Protein AF-A0AAD0GTE7-F1 (afdb_monomer_lite)

Secondary structure (DSSP, 8-state):
-HHIIIIISTT--HHHHHHHHHHHHHHHT-S--HHHHHHHHHHHTT-STTSS---TT--HHHHHHHHHHHHHHHHHHHHHHHH-PPPSSSS---------S-HHHHHHHTTEEEEE--TTSPPEEEE-GGGS-HHHHHHHHHHTTT--SS---------PPTTHHHHHHHHHHHHSPPTT--

Foldseek 3Di:
DCCLDAPVPDPDALLVSLLVVQCCCCVPVVDDPQQVSLVSSCVRQCQLPCLQVDHPPDDPVSNVVSVVVSVVLVVLLCVQLVPFAADPDDDDTDGDDDDDPDPSSVSNNQQWDQADDDHRDRTDIHGQCLPRDPVSVVSNCVSCVNPDPHDDDNPDHDPDPPCPVVVVVVVVVVPDDDPVPD

Structure (mmCIF, N/CA/C/O backbone):
data_AF-A0AAD0GTE7-F1
#
_entry.id   AF-A0AAD0GTE7-F1
#
loop_
_atom_site.group_PDB
_atom_site.id
_atom_site.type_symbol
_atom_site.label_atom_id
_atom_site.label_alt_id
_atom_site.label_comp_id
_atom_site.label_asym_id
_atom_site.label_entity_id
_atom_site.label_seq_id
_atom_site.pdbx_PDB_ins_code
_atom_site.Cartn_x
_atom_site.Cartn_y
_atom_site.Cartn_z
_atom_site.occupancy
_atom_site.B_iso_or_equiv
_atom_site.auth_seq_id
_atom_site.auth_comp_id
_atom_site.auth_asym_id
_atom_site.auth_atom_id
_atom_site.pdbx_PDB_model_num
ATOM 1 N N . MET A 1 1 ? -5.305 6.499 7.394 1.00 90.19 1 MET A N 1
ATOM 2 C CA . MET A 1 1 ? -5.397 5.023 7.280 1.00 90.19 1 MET A CA 1
ATOM 3 C C . MET A 1 1 ? -5.668 4.352 8.624 1.00 90.19 1 MET A C 1
ATOM 5 O O . MET A 1 1 ? -6.799 3.953 8.839 1.00 90.19 1 MET A O 1
ATOM 9 N N . VAL A 1 2 ? -4.696 4.253 9.545 1.00 90.94 2 VAL A N 1
ATOM 10 C CA . VAL A 1 2 ? -4.876 3.516 10.824 1.00 90.94 2 VAL A CA 1
ATOM 11 C C . VAL A 1 2 ? -6.009 4.070 11.677 1.00 90.94 2 VAL A C 1
ATOM 13 O O . VAL A 1 2 ? -6.812 3.292 12.169 1.00 90.94 2 VAL A O 1
ATOM 16 N N . LEU A 1 3 ? -6.092 5.396 11.832 1.00 90.69 3 LEU A N 1
ATOM 17 C CA . LEU A 1 3 ? -7.153 6.027 12.624 1.00 90.69 3 LEU A CA 1
ATOM 18 C C . LEU A 1 3 ? -8.542 5.651 12.091 1.00 90.69 3 LEU A C 1
ATOM 20 O O . LEU A 1 3 ? -9.354 5.120 12.840 1.00 90.69 3 LEU A O 1
ATOM 24 N N . LEU A 1 4 ? -8.748 5.773 10.776 1.00 92.44 4 LEU A N 1
ATOM 25 C CA . LEU A 1 4 ? -9.976 5.331 10.111 1.00 92.44 4 LEU A CA 1
ATOM 26 C C . LEU A 1 4 ? -10.260 3.840 10.337 1.00 92.44 4 LEU A C 1
ATOM 28 O O . LEU A 1 4 ? -11.343 3.482 10.782 1.00 92.44 4 LEU A O 1
ATOM 32 N N . ARG A 1 5 ? -9.287 2.960 10.074 1.00 90.94 5 ARG A N 1
ATOM 33 C CA . ARG A 1 5 ? -9.499 1.505 10.134 1.00 90.94 5 ARG A CA 1
ATOM 34 C C . ARG A 1 5 ? -9.746 0.982 11.549 1.00 90.94 5 ARG A C 1
ATOM 36 O O . ARG A 1 5 ? -10.614 0.137 11.753 1.00 90.94 5 ARG A O 1
ATOM 43 N N . GLU A 1 6 ? -8.935 1.431 12.500 1.00 90.06 6 GLU A N 1
ATOM 44 C CA . GLU A 1 6 ? -8.855 0.838 13.837 1.00 90.06 6 GLU A CA 1
ATOM 45 C C . GLU A 1 6 ? -9.697 1.585 14.878 1.00 90.06 6 GLU A C 1
ATOM 47 O O . GLU A 1 6 ? -10.026 0.997 15.911 1.00 90.06 6 GLU A O 1
ATOM 52 N N . PHE A 1 7 ? -10.052 2.853 14.628 1.00 90.06 7 PHE A N 1
ATOM 53 C CA . PHE A 1 7 ? -10.693 3.715 15.625 1.00 90.06 7 PHE A CA 1
ATOM 54 C C . PHE A 1 7 ? -11.997 4.355 15.132 1.00 90.06 7 PHE A C 1
ATOM 56 O O . PHE A 1 7 ? -13.023 4.169 15.775 1.00 90.06 7 PHE A O 1
ATOM 63 N N . GLU A 1 8 ? -11.981 5.085 14.016 1.00 92.69 8 GLU A N 1
ATOM 64 C CA . GLU A 1 8 ? -13.107 5.950 13.617 1.00 92.69 8 GLU A CA 1
ATOM 65 C C . GLU A 1 8 ? -14.188 5.212 12.816 1.00 92.69 8 GLU A C 1
ATOM 67 O O . GLU A 1 8 ? -15.374 5.444 13.015 1.00 92.69 8 GLU A O 1
ATOM 72 N N . MET A 1 9 ? -13.791 4.297 11.929 1.00 94.44 9 MET A N 1
ATOM 73 C CA . MET A 1 9 ? -14.681 3.589 10.997 1.00 94.44 9 MET A CA 1
ATOM 74 C C . MET A 1 9 ? -14.517 2.073 11.110 1.00 94.44 9 MET A C 1
ATOM 76 O O . MET A 1 9 ? -14.492 1.332 10.118 1.00 94.44 9 MET A O 1
ATOM 80 N N . ARG A 1 10 ? -14.362 1.589 12.342 1.00 89.50 10 ARG A N 1
ATOM 81 C CA . ARG A 1 10 ? -14.168 0.166 12.604 1.00 89.50 10 ARG A CA 1
ATOM 82 C C . ARG A 1 10 ? -15.396 -0.626 12.151 1.00 89.50 10 ARG A C 1
ATOM 84 O O . ARG A 1 10 ? -16.507 -0.369 12.594 1.00 89.50 10 ARG A O 1
ATOM 91 N N . GLY A 1 11 ? -15.172 -1.620 11.295 1.00 88.44 11 GLY A N 1
ATOM 92 C CA . GLY A 1 11 ? -16.237 -2.456 10.732 1.00 88.44 11 GLY A CA 1
ATOM 93 C C . GLY A 1 11 ? -16.893 -1.892 9.470 1.00 88.44 11 GLY A C 1
ATOM 94 O O . GLY A 1 11 ? -17.614 -2.634 8.812 1.00 88.44 11 GLY A O 1
ATOM 95 N N . ALA A 1 12 ? -16.599 -0.644 9.092 1.00 94.50 12 ALA A N 1
ATOM 96 C CA . ALA A 1 12 ? -17.005 -0.113 7.795 1.00 94.50 12 ALA A CA 1
ATOM 97 C C . ALA A 1 12 ? -16.319 -0.871 6.648 1.00 94.50 12 ALA A C 1
ATOM 99 O O . ALA A 1 12 ? -15.236 -1.455 6.809 1.00 94.50 12 ALA A O 1
ATOM 100 N N . SER A 1 13 ? -16.949 -0.842 5.479 1.00 95.50 13 SER A N 1
ATOM 101 C CA . SER A 1 13 ? -16.410 -1.442 4.265 1.00 95.50 13 SER A CA 1
ATOM 102 C C . SER A 1 13 ? -15.108 -0.750 3.822 1.00 95.50 13 SER A C 1
ATOM 104 O O . SER A 1 13 ? -14.869 0.422 4.144 1.00 95.50 13 SER A O 1
ATOM 106 N N . PRO A 1 14 ? -14.249 -1.439 3.045 1.00 94.69 14 PRO A N 1
ATOM 107 C CA . PRO A 1 14 ? -13.055 -0.820 2.474 1.00 94.69 14 PRO A CA 1
ATOM 108 C C . PRO A 1 14 ? -13.362 0.429 1.636 1.00 94.69 14 PRO A C 1
ATOM 110 O O . PRO A 1 14 ? -12.595 1.390 1.671 1.00 94.69 14 PRO A O 1
ATOM 113 N N . ALA A 1 15 ? -14.495 0.428 0.923 1.00 94.19 15 ALA A N 1
ATOM 114 C CA . ALA A 1 15 ? -14.935 1.550 0.102 1.00 94.19 15 ALA A CA 1
ATOM 115 C C . ALA A 1 15 ? -15.270 2.779 0.956 1.00 94.19 15 ALA A C 1
ATOM 117 O O . ALA A 1 15 ? -14.747 3.858 0.693 1.00 94.19 15 ALA A O 1
ATOM 118 N N . GLU A 1 16 ? -16.067 2.617 2.016 1.00 95.25 16 GLU A N 1
ATOM 119 C CA . GLU A 1 16 ? -16.426 3.716 2.925 1.00 95.25 16 GLU A CA 1
ATOM 120 C C . GLU A 1 16 ? -15.186 4.325 3.593 1.00 95.25 16 GLU A C 1
ATOM 122 O O . GLU A 1 16 ? -15.031 5.546 3.624 1.00 95.25 16 GLU A O 1
ATOM 127 N N . GLN A 1 17 ? -14.261 3.481 4.066 1.00 95.12 17 GLN A N 1
ATOM 128 C CA . GLN A 1 17 ? -12.996 3.936 4.655 1.00 95.12 17 GLN A CA 1
ATOM 129 C C . GLN A 1 17 ? -12.140 4.711 3.644 1.00 95.12 17 GLN A C 1
ATOM 131 O O . GLN A 1 17 ? -11.521 5.718 3.997 1.00 95.12 17 GLN A O 1
ATOM 136 N N . TYR A 1 18 ? -12.110 4.268 2.385 1.00 92.88 18 TYR A N 1
ATOM 137 C CA . TYR A 1 18 ? -11.385 4.951 1.318 1.00 92.88 18 TYR A CA 1
ATOM 138 C C . TYR A 1 18 ? -12.023 6.290 0.932 1.00 92.88 18 TYR A C 1
ATOM 140 O O . TYR A 1 18 ? -11.306 7.272 0.754 1.00 92.88 18 TYR A O 1
ATOM 148 N N . ILE A 1 19 ? -13.352 6.357 0.835 1.00 91.75 19 ILE A N 1
ATOM 149 C CA . ILE A 1 19 ? -14.083 7.593 0.524 1.00 91.75 19 ILE A CA 1
ATOM 150 C C . ILE A 1 19 ? -13.819 8.645 1.605 1.00 91.75 19 ILE A C 1
ATOM 152 O O . ILE A 1 19 ? -13.422 9.763 1.278 1.00 91.75 19 ILE A O 1
ATOM 156 N N . ALA A 1 20 ? -13.939 8.272 2.883 1.00 92.50 20 ALA A N 1
ATOM 157 C CA . ALA A 1 20 ? -13.631 9.166 3.997 1.00 92.50 20 ALA A CA 1
ATOM 158 C C . ALA A 1 20 ? -12.166 9.630 3.972 1.00 92.50 20 ALA A C 1
ATOM 160 O O . ALA A 1 20 ? -11.871 10.806 4.189 1.00 92.50 20 ALA A O 1
ATOM 161 N N . TYR A 1 21 ? -11.237 8.724 3.645 1.00 92.06 21 TYR A N 1
ATOM 162 C CA . TYR A 1 21 ? -9.832 9.074 3.457 1.00 92.06 21 TYR A CA 1
ATOM 163 C C . TYR A 1 21 ? -9.641 10.107 2.337 1.00 92.06 21 TYR A C 1
ATOM 165 O O . TYR A 1 21 ? -8.987 11.121 2.562 1.00 92.06 21 TYR A O 1
ATOM 173 N N . GLN A 1 22 ? -10.228 9.892 1.159 1.00 88.31 22 GLN A N 1
ATOM 174 C CA . GLN A 1 22 ? -10.123 10.824 0.034 1.00 88.31 22 GLN A CA 1
ATOM 175 C C . GLN A 1 22 ? -10.707 12.197 0.364 1.00 88.31 22 GLN A C 1
ATOM 177 O O . GLN A 1 22 ? -10.053 13.204 0.113 1.00 88.31 22 GLN A O 1
ATOM 182 N N . GLN A 1 23 ? -11.888 12.239 0.985 1.00 87.81 23 GLN A N 1
ATOM 183 C CA . GLN A 1 23 ? -12.526 13.486 1.414 1.00 87.81 23 GLN A CA 1
ATOM 184 C C . GLN A 1 23 ? -11.659 14.254 2.415 1.00 87.81 23 GLN A C 1
ATOM 186 O O . GLN A 1 23 ? -11.546 15.478 2.333 1.00 87.81 23 GLN A O 1
ATOM 191 N N . PHE A 1 24 ? -11.006 13.553 3.346 1.00 87.62 24 PHE A N 1
ATOM 192 C CA . PHE A 1 24 ? -10.064 14.168 4.277 1.00 87.62 24 PHE A CA 1
ATOM 193 C C . PHE A 1 24 ? -8.856 14.773 3.547 1.00 87.62 24 PHE A C 1
ATOM 195 O O . PHE A 1 24 ? -8.514 15.933 3.781 1.00 87.62 24 PHE A O 1
ATOM 202 N N . ILE A 1 25 ? -8.233 14.019 2.634 1.00 85.44 25 ILE A N 1
ATOM 203 C CA . ILE A 1 25 ? -7.075 14.495 1.864 1.00 85.44 25 ILE A CA 1
ATOM 204 C C . ILE A 1 25 ? -7.460 15.701 0.998 1.00 85.44 25 ILE A C 1
ATOM 206 O O . ILE A 1 25 ? -6.775 16.722 1.043 1.00 85.44 25 ILE A O 1
ATOM 210 N N . SER A 1 26 ? -8.576 15.637 0.270 1.00 80.94 26 SER A N 1
ATOM 211 C CA . SER A 1 26 ? -9.010 16.732 -0.600 1.00 80.94 26 SER A CA 1
ATOM 212 C C . SER A 1 26 ? -9.376 17.993 0.183 1.00 80.94 26 SER A C 1
ATOM 214 O O . SER A 1 26 ? -8.994 19.086 -0.221 1.00 80.94 26 SER A O 1
ATOM 216 N N . SER A 1 27 ? -10.079 17.856 1.314 1.00 83.12 27 SER A N 1
ATOM 217 C CA . SER A 1 27 ? -10.520 19.003 2.123 1.00 83.12 27 SER A CA 1
ATOM 218 C C . SER A 1 27 ? -9.398 19.653 2.930 1.00 83.12 27 SER A C 1
ATOM 220 O O . SER A 1 27 ? -9.406 20.867 3.111 1.00 83.12 27 SER A O 1
ATOM 222 N N . THR A 1 28 ? -8.438 18.862 3.418 1.00 82.69 28 THR A N 1
ATOM 223 C CA . THR A 1 28 ? -7.412 19.350 4.355 1.00 82.69 28 THR A CA 1
ATOM 224 C C . THR A 1 28 ? -6.110 19.709 3.653 1.00 82.69 28 THR A C 1
ATOM 226 O O . THR A 1 28 ? -5.464 20.690 4.011 1.00 82.69 28 THR A O 1
ATOM 229 N N . LEU A 1 29 ? -5.692 18.898 2.679 1.00 75.94 29 LEU A N 1
ATOM 230 C CA . LEU A 1 29 ? -4.376 19.019 2.057 1.00 75.94 29 LEU A CA 1
ATOM 231 C C . LEU A 1 29 ? -4.432 19.733 0.705 1.00 75.94 29 LEU A C 1
ATOM 233 O O . LEU A 1 29 ? -3.446 20.345 0.311 1.00 75.94 29 LEU A O 1
ATOM 237 N N . ASN A 1 30 ? -5.576 19.705 0.015 1.00 75.25 30 ASN A N 1
ATOM 238 C CA . ASN A 1 30 ? -5.765 20.328 -1.299 1.00 75.25 30 ASN A CA 1
ATOM 239 C C . ASN A 1 30 ? -4.710 19.902 -2.352 1.00 75.25 30 ASN A C 1
ATOM 241 O O . ASN A 1 30 ? -4.385 20.652 -3.271 1.00 75.25 30 ASN A O 1
ATOM 245 N N . PHE A 1 31 ? -4.155 18.693 -2.224 1.00 73.00 31 PHE A N 1
ATOM 246 C CA . PHE A 1 31 ? -3.284 18.073 -3.223 1.00 73.00 31 PHE A CA 1
ATOM 247 C C . PHE A 1 31 ? -3.576 16.579 -3.362 1.00 73.00 31 PHE A C 1
ATOM 249 O O . PHE A 1 31 ? -4.104 15.935 -2.455 1.00 73.00 31 PHE A O 1
ATOM 256 N N . SER A 1 32 ? -3.222 16.028 -4.523 1.00 70.62 32 SER A N 1
ATOM 257 C CA . SER A 1 32 ? -3.407 14.613 -4.836 1.00 70.62 32 SER A CA 1
ATOM 258 C C . SER A 1 32 ? -2.246 13.777 -4.302 1.00 70.62 32 SER A C 1
ATOM 260 O O . SER A 1 32 ? -1.086 14.031 -4.626 1.00 70.62 32 SER A O 1
ATOM 262 N N . LEU A 1 33 ? -2.567 12.757 -3.508 1.00 80.69 33 LEU A N 1
ATOM 263 C CA . LEU A 1 33 ? -1.629 11.739 -3.035 1.00 80.69 33 LEU A CA 1
ATOM 264 C C . LEU A 1 33 ? -1.952 10.398 -3.694 1.00 80.69 33 LEU A C 1
ATOM 266 O O . LEU A 1 33 ? -2.423 9.468 -3.039 1.00 80.69 33 LEU A O 1
ATOM 270 N N . ALA A 1 34 ? -1.779 10.311 -5.013 1.00 79.19 34 ALA A N 1
ATOM 271 C CA . ALA A 1 34 ? -2.228 9.162 -5.802 1.00 79.19 34 ALA A CA 1
ATOM 272 C C . ALA A 1 34 ? -1.681 7.822 -5.277 1.00 79.19 34 ALA A C 1
ATOM 274 O O . ALA A 1 34 ? -2.424 6.854 -5.123 1.00 79.19 34 ALA A O 1
ATOM 275 N N . ARG A 1 3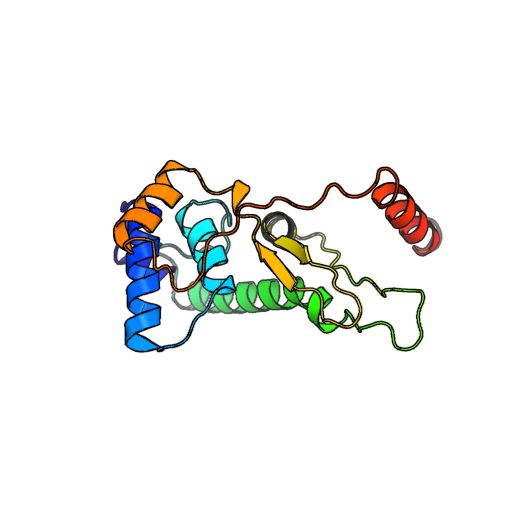5 ? -0.389 7.768 -4.939 1.00 81.12 35 ARG A N 1
ATOM 276 C CA . ARG A 1 35 ? 0.273 6.541 -4.482 1.00 81.12 35 ARG A CA 1
ATOM 277 C C . ARG A 1 35 ? -0.154 6.146 -3.072 1.00 81.12 35 ARG A C 1
ATOM 279 O O . ARG A 1 35 ? -0.454 4.983 -2.819 1.00 81.12 35 ARG A O 1
ATOM 286 N N . GLU A 1 36 ? -0.208 7.100 -2.151 1.00 86.75 36 GLU A N 1
ATOM 287 C CA . GLU A 1 36 ? -0.672 6.872 -0.782 1.00 86.75 36 GLU A CA 1
ATOM 288 C C . GLU A 1 36 ? -2.154 6.489 -0.773 1.00 86.75 36 GLU A C 1
ATOM 290 O O . GLU A 1 36 ? -2.576 5.689 0.058 1.00 86.75 36 GLU A O 1
ATOM 295 N N . SER A 1 37 ? -2.925 6.995 -1.736 1.00 88.50 37 SER A N 1
ATOM 296 C CA . SER A 1 37 ? -4.313 6.601 -1.963 1.00 88.50 37 SER A CA 1
ATOM 297 C C . SER A 1 37 ? -4.411 5.141 -2.390 1.00 88.50 37 SER A C 1
ATOM 299 O O . SER A 1 37 ? -5.137 4.368 -1.771 1.00 88.50 37 SER A O 1
ATOM 301 N N . GLN A 1 38 ? -3.633 4.719 -3.384 1.00 87.81 38 GLN A N 1
ATOM 302 C CA . GLN A 1 38 ? -3.584 3.313 -3.788 1.00 87.81 38 GLN A CA 1
ATOM 303 C C . GLN A 1 38 ? -3.173 2.394 -2.621 1.00 87.81 38 GLN A C 1
ATOM 305 O O . GLN A 1 38 ? -3.849 1.399 -2.344 1.00 87.81 38 GLN A O 1
ATOM 310 N N . LEU A 1 39 ? -2.139 2.775 -1.859 1.00 90.00 39 LEU A N 1
ATOM 311 C CA . LEU A 1 39 ? -1.732 2.061 -0.645 1.00 90.00 39 LEU A CA 1
ATOM 312 C C . LEU A 1 39 ? -2.865 1.996 0.387 1.00 90.00 39 LEU A C 1
ATOM 314 O O . LEU A 1 39 ? -3.100 0.943 0.980 1.00 90.00 39 LEU A O 1
ATOM 318 N N . ALA A 1 40 ? -3.585 3.101 0.596 1.00 91.38 40 ALA A N 1
ATOM 319 C CA . ALA A 1 40 ? -4.723 3.151 1.504 1.00 91.38 40 ALA A CA 1
ATOM 320 C C . ALA A 1 40 ? -5.818 2.174 1.087 1.00 91.38 40 ALA A C 1
ATOM 322 O O . ALA A 1 40 ? -6.371 1.485 1.944 1.00 91.38 40 ALA A O 1
ATOM 323 N N . LEU A 1 41 ? -6.085 2.046 -0.212 1.00 91.19 41 LEU A N 1
ATOM 324 C CA . LEU A 1 41 ? -7.082 1.105 -0.698 1.00 91.19 41 LEU A CA 1
ATOM 325 C C . LEU A 1 41 ? -6.661 -0.353 -0.471 1.00 91.19 41 LEU A C 1
ATOM 327 O O . LEU A 1 41 ? -7.473 -1.148 0.012 1.00 91.19 41 LEU A O 1
ATOM 331 N N . HIS A 1 42 ? -5.393 -0.700 -0.714 1.00 90.88 42 HIS A N 1
ATOM 332 C CA . HIS A 1 42 ? -4.865 -2.020 -0.345 1.00 90.88 42 HIS A CA 1
ATOM 333 C C . HIS A 1 42 ? -4.909 -2.261 1.165 1.00 90.88 42 HIS A C 1
ATOM 335 O O . HIS A 1 42 ? -5.236 -3.364 1.605 1.00 90.88 42 HIS A O 1
ATOM 341 N N . TYR A 1 43 ? -4.623 -1.239 1.973 1.00 92.25 43 TYR A N 1
ATOM 342 C CA . TYR A 1 43 ? -4.676 -1.325 3.428 1.00 92.25 43 TYR A CA 1
ATOM 343 C C . TYR A 1 43 ? -6.101 -1.590 3.933 1.00 92.25 43 TYR A C 1
ATOM 345 O O . TYR A 1 43 ? -6.320 -2.532 4.694 1.00 92.25 43 TYR A O 1
ATOM 353 N N . PHE A 1 44 ? -7.091 -0.822 3.473 1.00 92.94 44 PHE A N 1
ATOM 354 C CA . PHE A 1 44 ? -8.490 -1.006 3.870 1.00 92.94 44 PHE A CA 1
ATOM 355 C C . PHE A 1 44 ? -9.083 -2.323 3.355 1.00 92.94 44 PHE A C 1
ATOM 357 O O . PHE A 1 44 ? -9.906 -2.936 4.039 1.00 92.94 44 PHE A O 1
ATOM 364 N N . SER A 1 45 ? -8.615 -2.798 2.198 1.00 90.44 45 SER A N 1
ATOM 365 C CA . SER A 1 45 ? -8.997 -4.094 1.622 1.00 90.44 45 SER A CA 1
ATOM 366 C C . SER A 1 45 ? -8.298 -5.289 2.285 1.00 90.44 45 SER A C 1
ATOM 368 O O . SER A 1 45 ? -8.570 -6.430 1.924 1.00 90.44 45 SER A O 1
ATOM 370 N N . GLY A 1 46 ? -7.398 -5.056 3.249 1.00 88.12 46 GLY A N 1
ATOM 371 C CA . GLY A 1 46 ? -6.655 -6.111 3.947 1.00 88.12 46 GLY A CA 1
ATOM 372 C C . GLY A 1 46 ? -5.546 -6.765 3.117 1.00 88.12 46 GLY A C 1
ATOM 373 O O . GLY A 1 46 ? -5.026 -7.805 3.506 1.00 88.12 46 GLY A O 1
ATOM 374 N N . GLN A 1 47 ? -5.173 -6.165 1.988 1.00 85.50 47 GLN A N 1
ATOM 375 C CA . GLN A 1 47 ? -4.181 -6.702 1.052 1.00 85.50 47 GLN A CA 1
ATOM 376 C C . GLN A 1 47 ? -2.757 -6.270 1.372 1.00 85.50 47 GLN A C 1
ATOM 378 O O . GLN A 1 47 ? -1.821 -6.987 1.050 1.00 85.50 47 GLN A O 1
ATOM 383 N N . ALA A 1 48 ? -2.585 -5.145 2.069 1.00 80.81 48 ALA A N 1
ATOM 384 C CA . ALA A 1 48 ? -1.283 -4.695 2.568 1.00 80.81 48 ALA A CA 1
ATOM 385 C C . ALA A 1 48 ? -0.809 -5.459 3.825 1.00 80.81 48 ALA A C 1
ATOM 387 O O . ALA A 1 48 ? 0.053 -4.978 4.560 1.00 80.81 48 ALA A O 1
ATOM 388 N N . GLY A 1 49 ? -1.399 -6.623 4.119 1.00 75.44 49 GLY A N 1
ATOM 389 C CA . GLY A 1 49 ? -1.065 -7.439 5.283 1.00 75.44 49 GLY A CA 1
ATOM 390 C C . GLY A 1 49 ? -1.103 -6.649 6.596 1.00 75.44 49 GLY A C 1
ATOM 391 O O . GLY A 1 49 ? -1.964 -5.796 6.826 1.00 75.44 49 GLY A O 1
ATOM 392 N N . SER A 1 50 ? -0.132 -6.906 7.477 1.00 73.75 50 SER A N 1
ATOM 393 C CA . SER A 1 50 ? 0.026 -6.168 8.734 1.00 73.75 50 SER A CA 1
ATOM 394 C C . SER A 1 50 ? 0.865 -4.892 8.576 1.00 73.75 50 SER A C 1
ATOM 396 O O . SER A 1 50 ? 1.644 -4.610 9.485 1.00 73.75 50 SER A O 1
ATOM 398 N N . LEU A 1 51 ? 0.743 -4.155 7.462 1.00 80.81 51 LEU A N 1
ATOM 399 C CA . LEU A 1 51 ? 1.610 -3.024 7.081 1.00 80.81 51 LEU A 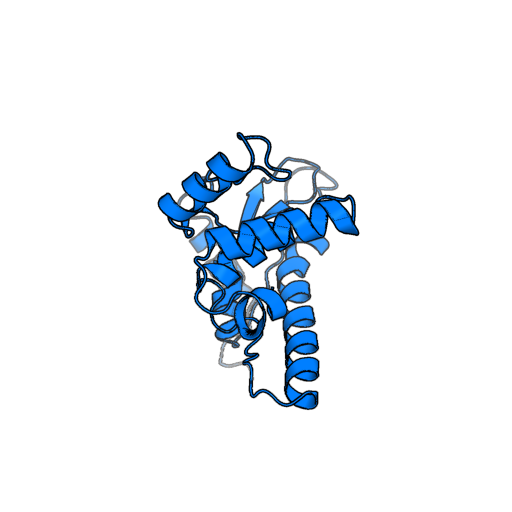CA 1
ATOM 400 C C . LEU A 1 51 ? 2.084 -2.174 8.267 1.00 80.81 51 LEU A C 1
ATOM 402 O O . LEU A 1 51 ? 3.275 -2.012 8.493 1.00 80.81 51 LEU A O 1
ATOM 406 N N . LEU A 1 52 ? 1.132 -1.668 9.055 1.00 82.56 52 LEU A N 1
ATOM 407 C CA . LEU A 1 52 ? 1.416 -0.848 10.236 1.00 82.56 52 LEU A CA 1
ATOM 408 C C . LEU A 1 52 ? 1.384 -1.679 11.528 1.00 82.56 52 LEU A C 1
ATOM 410 O O . LEU A 1 52 ? 1.989 -1.311 12.531 1.00 82.56 52 LEU A O 1
ATOM 414 N N . GLY A 1 53 ? 0.686 -2.819 11.544 1.00 82.69 53 GLY A N 1
ATOM 415 C CA . GLY A 1 53 ? 0.613 -3.706 12.712 1.00 82.69 53 GLY A CA 1
ATOM 416 C C . GLY A 1 53 ? 0.105 -3.022 13.991 1.00 82.69 53 GLY A C 1
ATOM 417 O O . GLY A 1 53 ? 0.450 -3.451 15.096 1.00 82.69 53 GLY A O 1
ATOM 418 N N . ILE A 1 54 ? -0.666 -1.940 13.841 1.00 87.25 54 ILE A N 1
ATOM 419 C CA . ILE A 1 54 ? -1.278 -1.169 14.925 1.00 87.25 54 ILE A CA 1
ATOM 420 C C . ILE A 1 54 ? -2.722 -1.623 15.070 1.00 87.25 54 ILE A C 1
ATOM 422 O O . ILE A 1 54 ? -3.443 -1.731 14.087 1.00 87.25 54 ILE A O 1
ATOM 426 N N . LYS A 1 55 ? -3.110 -1.874 16.316 1.00 86.69 55 LYS A N 1
ATOM 427 C CA . LYS A 1 55 ? -4.475 -2.181 16.750 1.00 86.69 55 LYS A CA 1
ATOM 428 C C . LYS A 1 55 ? -4.904 -1.199 17.831 1.00 86.69 55 LYS A C 1
ATOM 430 O O . LYS A 1 55 ? -4.039 -0.604 18.476 1.00 86.69 55 LYS A O 1
ATOM 435 N N . GLN A 1 56 ? -6.203 -1.117 18.108 1.00 84.94 56 GLN A N 1
ATOM 436 C CA . GLN A 1 56 ? -6.775 -0.229 19.132 1.00 84.94 56 GLN A CA 1
ATOM 437 C C . GLN A 1 56 ? -6.074 -0.301 20.506 1.00 84.94 56 GLN A C 1
ATOM 439 O O . GLN A 1 56 ? -5.890 0.715 21.166 1.00 84.94 56 GLN A O 1
ATOM 444 N N . ASN A 1 57 ? -5.636 -1.490 20.927 1.00 88.62 57 ASN A N 1
ATOM 445 C CA . ASN A 1 57 ? -4.955 -1.718 22.207 1.00 88.62 57 ASN A CA 1
ATOM 446 C C . ASN A 1 57 ? -3.418 -1.601 22.138 1.00 88.62 57 ASN A C 1
ATOM 448 O O . ASN A 1 57 ? -2.718 -1.987 23.076 1.00 88.62 57 ASN A O 1
ATOM 452 N N . SER A 1 58 ? -2.861 -1.123 21.023 1.00 90.62 58 SER A N 1
ATOM 453 C CA . SER A 1 58 ? -1.413 -0.955 20.884 1.00 90.62 58 SER A CA 1
ATOM 454 C C . SER A 1 58 ? -0.923 0.199 21.748 1.00 90.62 58 SER A C 1
ATOM 456 O O . SER A 1 58 ? -1.477 1.294 21.714 1.00 90.62 58 SER A O 1
ATOM 458 N N . SER A 1 59 ? 0.163 -0.017 22.494 1.00 93.69 59 SER A N 1
ATOM 459 C CA . SER A 1 59 ? 0.779 1.065 23.263 1.00 93.69 59 SER A CA 1
ATOM 460 C C . SER A 1 59 ? 1.306 2.163 22.338 1.00 93.69 59 SER A C 1
ATOM 462 O O . SER A 1 59 ? 1.800 1.881 21.243 1.00 93.69 59 SER A O 1
ATOM 464 N N . ARG A 1 60 ? 1.286 3.418 22.805 1.00 92.88 60 ARG A N 1
ATOM 465 C CA . ARG A 1 60 ? 1.825 4.566 22.055 1.00 92.88 60 ARG A CA 1
ATOM 466 C C . ARG A 1 60 ? 3.257 4.317 21.573 1.00 92.88 60 ARG A C 1
ATOM 468 O O . ARG A 1 60 ? 3.567 4.569 20.415 1.00 92.88 60 ARG A O 1
ATOM 475 N N . LYS A 1 61 ? 4.114 3.757 22.437 1.00 94.38 61 LYS A N 1
ATOM 476 C CA . LYS A 1 61 ? 5.506 3.415 22.100 1.00 94.38 61 LYS A CA 1
ATOM 477 C C . LYS A 1 61 ? 5.587 2.408 20.947 1.00 94.38 61 LYS A C 1
ATOM 479 O O . LYS A 1 61 ? 6.399 2.582 20.044 1.00 94.38 61 LYS A O 1
ATOM 484 N N . LYS A 1 62 ? 4.740 1.372 20.959 1.00 92.31 62 LYS A N 1
ATOM 485 C CA . LYS A 1 62 ? 4.678 0.376 19.881 1.00 92.31 62 LYS A CA 1
ATOM 486 C C . LYS A 1 62 ? 4.156 0.995 18.584 1.00 92.31 62 LYS A C 1
ATOM 488 O O . LYS A 1 62 ? 4.734 0.739 17.536 1.00 92.31 62 LYS A O 1
ATOM 493 N N . ALA A 1 63 ? 3.116 1.823 18.665 1.00 90.81 63 ALA A N 1
ATOM 494 C CA . ALA A 1 63 ? 2.541 2.493 17.505 1.00 90.81 63 ALA A CA 1
ATOM 495 C C . ALA A 1 63 ? 3.563 3.397 16.802 1.00 90.81 63 ALA A C 1
ATOM 497 O O . ALA A 1 63 ? 3.767 3.253 15.602 1.00 90.81 63 ALA A O 1
ATOM 498 N N . VAL A 1 64 ? 4.269 4.254 17.550 1.00 92.56 64 VAL A N 1
ATOM 499 C CA . VAL A 1 64 ? 5.316 5.129 16.992 1.00 92.56 64 VAL A CA 1
ATOM 500 C C . VAL A 1 64 ? 6.425 4.309 16.337 1.00 92.56 64 VAL A C 1
ATOM 502 O O . VAL A 1 64 ? 6.773 4.571 15.192 1.00 92.56 64 VAL A O 1
ATOM 505 N N . ARG A 1 65 ? 6.931 3.271 17.020 1.00 92.38 65 ARG A N 1
ATOM 506 C CA . ARG A 1 65 ? 7.977 2.400 16.466 1.00 92.38 65 ARG A CA 1
ATOM 507 C C . ARG A 1 65 ? 7.547 1.757 15.149 1.00 92.38 65 ARG A C 1
ATOM 509 O O . ARG A 1 65 ? 8.328 1.733 14.208 1.00 92.38 65 ARG A O 1
ATOM 516 N N . ASN A 1 66 ? 6.324 1.236 15.096 1.00 90.81 66 ASN A N 1
ATOM 517 C CA . ASN A 1 66 ? 5.815 0.596 13.893 1.00 90.81 66 ASN A CA 1
ATOM 518 C C . ASN A 1 66 ? 5.641 1.602 12.748 1.00 90.81 66 ASN A C 1
ATOM 520 O O . ASN A 1 66 ? 6.062 1.303 11.644 1.00 90.81 66 ASN A O 1
ATOM 524 N N . ILE A 1 67 ? 5.097 2.798 13.009 1.00 90.50 67 ILE A N 1
ATOM 525 C CA . ILE A 1 67 ? 4.979 3.856 11.988 1.00 90.50 67 ILE A CA 1
ATOM 526 C C . ILE A 1 67 ? 6.354 4.201 11.413 1.00 90.50 67 ILE A C 1
ATOM 528 O O . ILE A 1 67 ? 6.505 4.272 10.197 1.00 90.50 67 ILE A O 1
ATOM 532 N N . SER A 1 68 ? 7.360 4.390 12.273 1.00 91.19 68 SER A N 1
ATOM 533 C CA . SER A 1 68 ? 8.721 4.700 11.831 1.00 91.19 68 SER A CA 1
ATOM 534 C C . SER A 1 68 ? 9.343 3.570 11.008 1.00 91.19 68 SER A C 1
ATOM 536 O O . SER A 1 68 ? 9.977 3.854 10.000 1.00 91.19 68 SER A O 1
ATOM 538 N N . ALA A 1 69 ? 9.151 2.309 11.406 1.00 89.19 69 ALA A N 1
ATOM 539 C CA . ALA A 1 69 ? 9.642 1.157 10.648 1.00 89.19 69 ALA A CA 1
ATOM 540 C C . ALA A 1 69 ? 8.969 1.062 9.270 1.00 89.19 69 ALA A C 1
ATOM 542 O O . ALA A 1 69 ? 9.657 1.047 8.257 1.00 89.19 69 ALA A O 1
ATOM 543 N N . THR A 1 70 ? 7.636 1.145 9.217 1.00 89.50 70 THR A N 1
ATOM 544 C CA . THR A 1 70 ? 6.885 1.125 7.954 1.00 89.50 70 THR A CA 1
ATOM 545 C C . THR A 1 70 ? 7.284 2.278 7.027 1.00 89.50 70 THR A C 1
ATOM 547 O O . THR A 1 70 ? 7.295 2.116 5.811 1.00 89.50 70 THR A O 1
ATOM 550 N N . ALA A 1 71 ? 7.620 3.454 7.567 1.00 89.69 71 ALA A N 1
ATOM 551 C CA . ALA A 1 71 ? 8.105 4.567 6.752 1.00 89.69 71 ALA A CA 1
ATOM 552 C C . ALA A 1 71 ? 9.448 4.246 6.071 1.00 89.69 71 ALA A C 1
ATOM 554 O O . ALA A 1 71 ? 9.631 4.592 4.903 1.00 89.69 71 ALA A O 1
ATOM 555 N N . TRP A 1 72 ? 10.358 3.556 6.768 1.00 89.44 72 TRP A N 1
ATOM 556 C CA . TRP A 1 72 ? 11.605 3.063 6.178 1.00 89.44 72 TRP A CA 1
ATOM 557 C C . TRP A 1 72 ? 11.356 1.987 5.124 1.00 89.44 72 TRP A C 1
ATOM 559 O O . TRP A 1 72 ? 11.940 2.068 4.048 1.00 89.44 72 TRP A O 1
ATOM 569 N N . ASP A 1 73 ? 10.447 1.047 5.382 1.00 88.81 73 ASP A N 1
ATOM 570 C CA . ASP A 1 73 ? 10.062 0.010 4.418 1.00 88.81 73 ASP A CA 1
ATOM 571 C C . ASP A 1 73 ? 9.533 0.624 3.118 1.00 88.81 73 ASP A C 1
ATOM 573 O O . ASP A 1 73 ? 9.997 0.301 2.025 1.00 88.81 73 ASP A O 1
ATOM 577 N N . LEU A 1 74 ? 8.609 1.583 3.230 1.00 86.88 74 LEU A N 1
ATOM 578 C CA . LEU A 1 74 ? 8.062 2.298 2.077 1.00 86.88 74 LEU A CA 1
ATOM 579 C C . LEU A 1 74 ? 9.139 3.095 1.330 1.00 86.88 74 LEU A C 1
ATOM 581 O O . LEU A 1 74 ? 9.096 3.171 0.105 1.00 86.88 74 LEU A O 1
ATOM 585 N N . LEU A 1 75 ? 10.114 3.676 2.033 1.00 86.38 75 LEU A N 1
ATOM 586 C CA . LEU A 1 75 ? 11.237 4.365 1.396 1.00 86.38 75 LEU A CA 1
ATOM 587 C C . LEU A 1 75 ? 12.159 3.386 0.653 1.00 86.38 75 LEU A C 1
ATOM 589 O O . LEU A 1 75 ? 12.566 3.663 -0.477 1.00 86.38 75 LEU A O 1
ATOM 593 N N . LEU A 1 76 ? 12.458 2.231 1.252 1.00 85.69 76 LEU A N 1
ATOM 594 C CA . LEU A 1 76 ? 13.258 1.182 0.622 1.00 85.69 76 LEU A CA 1
ATOM 595 C C . LEU A 1 76 ? 12.595 0.703 -0.668 1.00 85.69 76 LEU A C 1
ATOM 597 O O . LEU A 1 76 ? 13.241 0.697 -1.711 1.00 85.69 76 LEU A O 1
ATOM 601 N N . LEU A 1 77 ? 11.292 0.418 -0.640 1.00 83.38 77 LEU A N 1
ATOM 602 C CA . LEU A 1 77 ? 10.552 -0.009 -1.833 1.00 83.38 77 LEU A CA 1
ATOM 603 C C . LEU A 1 77 ? 10.514 1.045 -2.949 1.00 83.38 77 LEU A C 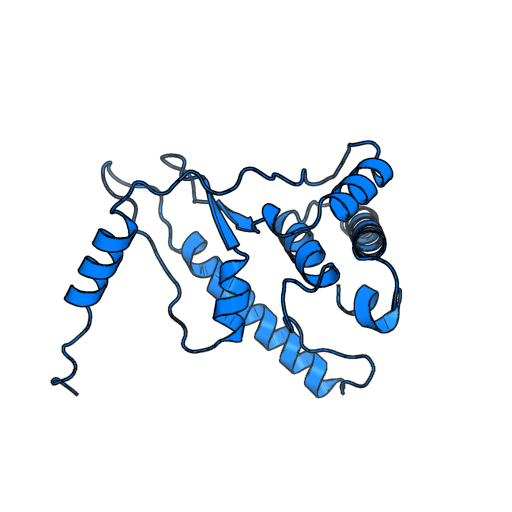1
ATOM 605 O O . LEU A 1 77 ? 10.343 0.694 -4.113 1.00 83.38 77 LEU A O 1
ATOM 609 N N . ARG A 1 78 ? 10.721 2.324 -2.620 1.00 81.62 78 ARG A N 1
ATOM 610 C CA . ARG A 1 78 ? 10.848 3.418 -3.597 1.00 81.62 78 ARG A CA 1
ATOM 611 C C . ARG A 1 78 ? 12.270 3.645 -4.092 1.00 81.62 78 ARG A C 1
ATOM 613 O O . ARG A 1 78 ? 12.465 4.365 -5.066 1.00 81.62 78 ARG A O 1
ATOM 620 N N . THR A 1 79 ? 13.269 3.061 -3.438 1.00 80.25 79 THR A N 1
ATOM 621 C CA . THR A 1 79 ? 14.681 3.254 -3.788 1.00 80.25 79 THR A CA 1
ATOM 622 C C . THR A 1 79 ? 14.985 2.875 -5.240 1.00 80.25 79 THR A C 1
ATOM 624 O O . THR A 1 79 ? 15.711 3.635 -5.879 1.00 80.25 79 THR A O 1
ATOM 627 N N . PRO A 1 80 ? 14.396 1.809 -5.824 1.00 75.12 80 PRO A N 1
ATOM 628 C CA . PRO A 1 80 ? 14.540 1.537 -7.248 1.00 75.12 80 PRO A CA 1
ATOM 629 C C . PRO A 1 80 ? 14.216 2.741 -8.135 1.00 75.12 80 PRO A C 1
ATOM 631 O O . PRO A 1 80 ? 15.021 3.090 -8.984 1.00 75.12 80 PRO A O 1
ATOM 634 N N . GLU A 1 81 ? 13.109 3.447 -7.889 1.00 73.69 81 GLU A N 1
ATOM 635 C CA . GLU A 1 81 ? 12.734 4.646 -8.659 1.00 73.69 81 GLU A CA 1
ATOM 636 C C . GLU A 1 81 ? 13.762 5.769 -8.546 1.00 73.69 81 GLU A C 1
ATOM 638 O O . GLU A 1 81 ? 14.024 6.467 -9.520 1.00 73.69 81 GLU A O 1
ATOM 643 N N . LEU A 1 82 ? 14.337 5.950 -7.354 1.00 74.38 82 LEU A N 1
ATOM 644 C CA . LEU A 1 82 ? 15.334 6.988 -7.091 1.00 74.38 82 LEU A CA 1
ATOM 645 C C . LEU A 1 82 ? 16.677 6.685 -7.765 1.00 74.38 82 LEU A C 1
ATOM 647 O O . LEU A 1 82 ? 17.442 7.604 -8.053 1.00 74.38 82 LEU A O 1
ATOM 651 N N . LEU A 1 83 ? 16.970 5.402 -7.987 1.00 72.44 83 LEU A N 1
ATOM 652 C CA . LEU A 1 83 ? 18.205 4.933 -8.611 1.00 72.44 83 LEU A CA 1
ATOM 653 C C . LEU A 1 83 ? 18.071 4.728 -10.125 1.00 72.44 83 LEU A C 1
ATOM 655 O O . LEU A 1 83 ? 19.085 4.741 -10.819 1.00 72.44 83 LEU A O 1
ATOM 659 N N . LEU A 1 84 ? 16.848 4.583 -10.644 1.00 70.38 84 LEU A N 1
ATOM 660 C CA . LEU A 1 84 ? 16.572 4.501 -12.076 1.00 70.38 84 LEU A CA 1
ATOM 661 C C . LEU A 1 84 ? 16.920 5.837 -12.748 1.00 70.38 84 LEU A C 1
ATOM 663 O O . LEU A 1 84 ? 16.171 6.815 -12.676 1.00 70.38 84 LEU A O 1
ATOM 667 N N . LYS A 1 85 ? 18.065 5.877 -13.433 1.00 63.53 85 LYS A N 1
ATOM 668 C CA . LYS A 1 85 ? 18.473 7.028 -14.242 1.00 63.53 85 LYS A CA 1
ATOM 669 C C . LYS A 1 85 ? 17.981 6.867 -15.681 1.00 63.53 85 LYS A C 1
ATOM 671 O O . LYS A 1 85 ? 18.089 5.772 -16.237 1.00 63.53 85 LYS A O 1
ATOM 676 N N . PRO A 1 86 ? 17.470 7.939 -16.315 1.00 63.00 86 PRO A N 1
ATOM 677 C CA . PRO A 1 86 ? 17.216 7.906 -17.746 1.00 63.00 86 PRO A CA 1
ATOM 678 C C . PRO A 1 86 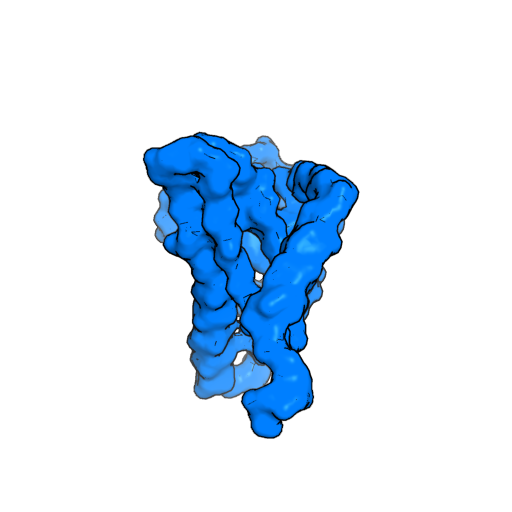? 18.534 7.626 -18.494 1.00 63.00 86 PRO A C 1
ATOM 680 O O . PRO A 1 86 ? 19.592 8.093 -18.058 1.00 63.00 86 PRO A O 1
ATOM 683 N N . PRO A 1 87 ? 18.499 6.865 -19.601 1.00 58.72 87 PRO A N 1
ATOM 684 C CA . PRO A 1 87 ? 19.701 6.516 -20.350 1.00 58.72 87 PRO A CA 1
ATOM 685 C C . PRO A 1 87 ? 20.404 7.784 -20.847 1.00 58.72 87 PRO A C 1
ATOM 687 O O . PRO A 1 87 ? 19.826 8.562 -21.603 1.00 58.72 87 PRO A O 1
ATOM 690 N N . VAL A 1 88 ? 21.652 7.992 -20.416 1.00 58.84 88 VAL A N 1
ATOM 691 C CA . VAL A 1 88 ? 22.435 9.197 -20.752 1.00 58.84 88 VAL A CA 1
ATOM 692 C C . VAL A 1 88 ? 22.901 9.165 -22.210 1.00 58.84 88 VAL A C 1
ATOM 694 O O . VAL A 1 88 ? 22.914 10.197 -22.867 1.00 58.84 88 VAL A O 1
ATOM 697 N N . ASN A 1 89 ? 23.227 7.979 -22.732 1.00 52.91 89 ASN A N 1
ATOM 698 C CA . ASN A 1 89 ? 23.578 7.725 -24.129 1.00 52.91 89 ASN A CA 1
ATOM 699 C C . ASN A 1 89 ? 22.975 6.366 -24.505 1.00 52.91 89 ASN A C 1
ATOM 701 O O . ASN A 1 89 ? 23.230 5.381 -23.817 1.00 52.91 89 ASN A O 1
ATOM 705 N N . GLY A 1 90 ? 22.103 6.340 -25.515 1.00 56.41 90 GLY A N 1
ATOM 706 C CA . GLY A 1 90 ? 21.155 5.252 -25.775 1.00 56.41 90 GLY A CA 1
ATOM 707 C C . GLY A 1 90 ? 21.710 3.826 -25.672 1.00 56.41 90 GLY A C 1
ATOM 708 O O . GLY A 1 90 ? 22.775 3.517 -26.197 1.00 56.41 90 GLY A O 1
ATOM 709 N N . GLY A 1 91 ? 20.923 2.950 -25.039 1.00 58.44 91 GLY A N 1
ATOM 710 C CA . GLY A 1 91 ? 21.065 1.496 -25.157 1.00 58.44 91 GLY A CA 1
ATOM 711 C C . GLY A 1 91 ? 20.654 0.705 -23.916 1.00 58.44 91 GLY A C 1
ATOM 712 O O . GLY A 1 91 ? 20.070 -0.367 -24.054 1.00 58.44 91 GLY A O 1
ATOM 713 N N . HIS A 1 92 ? 20.906 1.229 -22.711 1.00 58.25 92 HIS A N 1
ATOM 714 C CA . HIS A 1 92 ? 20.739 0.463 -21.471 1.00 58.25 92 HIS A CA 1
ATOM 715 C C . HIS A 1 92 ? 19.983 1.244 -20.392 1.00 58.25 92 HIS A C 1
ATOM 717 O O . HIS A 1 92 ? 20.237 2.426 -20.171 1.00 58.25 92 HIS A O 1
ATOM 723 N N . VAL A 1 93 ? 19.055 0.558 -19.722 1.00 64.12 93 VAL A N 1
ATOM 724 C CA . VAL A 1 93 ? 18.365 1.038 -18.520 1.00 64.12 93 VAL A CA 1
ATOM 725 C C . VAL A 1 93 ? 18.989 0.314 -17.332 1.00 64.12 93 VAL A C 1
ATOM 727 O O . VAL A 1 93 ? 18.913 -0.911 -17.252 1.00 64.12 93 VAL A O 1
ATOM 730 N N . GLU A 1 94 ? 19.626 1.055 -16.428 1.00 65.00 94 GLU A N 1
ATOM 731 C CA . GLU A 1 94 ? 20.138 0.499 -15.173 1.00 65.00 94 GLU A CA 1
ATOM 732 C C . GLU A 1 94 ? 18.959 0.211 -14.248 1.00 65.00 94 GLU A C 1
ATOM 734 O O . GLU A 1 94 ? 18.317 1.141 -13.774 1.00 65.00 94 GLU A O 1
ATOM 739 N N . VAL A 1 95 ? 18.649 -1.063 -14.002 1.00 66.69 95 VAL A N 1
ATOM 740 C CA . VAL A 1 95 ? 17.567 -1.454 -13.090 1.00 66.69 95 VAL A CA 1
ATOM 741 C C . VAL A 1 95 ? 18.132 -1.641 -11.686 1.00 66.69 95 VAL A C 1
ATOM 743 O O . VAL A 1 95 ? 19.116 -2.351 -11.495 1.00 66.69 95 VAL A O 1
ATOM 746 N N . ALA A 1 96 ? 17.477 -1.043 -10.695 1.00 70.56 96 ALA A N 1
ATOM 747 C CA . ALA A 1 96 ? 17.739 -1.293 -9.284 1.00 70.56 96 ALA A CA 1
ATOM 748 C C . ALA A 1 96 ? 16.626 -2.167 -8.689 1.00 70.56 96 ALA A C 1
ATOM 750 O O . ALA A 1 96 ? 15.464 -2.063 -9.078 1.00 70.56 96 ALA A O 1
ATOM 751 N N . PHE A 1 97 ? 16.972 -3.022 -7.730 1.00 72.00 97 PHE A N 1
ATOM 752 C CA . PHE A 1 97 ? 16.017 -3.859 -7.007 1.00 72.00 97 PHE A CA 1
ATOM 753 C C . PHE A 1 97 ? 16.375 -3.911 -5.524 1.00 72.00 97 PHE A C 1
ATOM 755 O O . PHE A 1 97 ? 17.531 -3.747 -5.137 1.00 72.00 97 PHE A O 1
ATOM 762 N N . VAL A 1 98 ? 15.363 -4.140 -4.691 1.00 76.06 98 VAL A N 1
ATOM 763 C CA . VAL A 1 98 ? 15.538 -4.372 -3.256 1.00 76.06 98 VAL A CA 1
ATOM 764 C C . VAL A 1 98 ? 15.543 -5.875 -3.022 1.00 76.06 98 VAL A C 1
ATOM 766 O O . VAL A 1 98 ? 14.588 -6.561 -3.381 1.00 76.06 98 VAL A O 1
ATOM 769 N N . ALA A 1 99 ? 16.606 -6.381 -2.404 1.00 77.06 99 ALA A N 1
ATOM 770 C CA . ALA A 1 99 ? 16.660 -7.743 -1.892 1.00 77.06 99 ALA A CA 1
ATOM 771 C C . ALA A 1 99 ? 16.428 -7.715 -0.378 1.00 77.06 99 ALA A C 1
ATOM 773 O O . ALA A 1 99 ? 17.039 -6.921 0.336 1.00 77.06 99 ALA A O 1
ATOM 774 N N . THR A 1 100 ? 15.535 -8.569 0.117 1.00 78.94 100 THR A N 1
ATOM 775 C CA . THR A 1 100 ? 15.228 -8.663 1.546 1.00 78.94 100 THR A CA 1
ATOM 776 C C . THR A 1 100 ? 14.922 -10.101 1.944 1.00 78.94 100 THR A C 1
ATOM 778 O O . THR A 1 100 ? 14.286 -10.839 1.194 1.00 78.94 100 THR A O 1
ATOM 781 N N . HIS A 1 101 ? 15.356 -10.489 3.144 1.00 81.44 101 HIS A N 1
ATOM 782 C CA . HIS A 1 101 ? 14.918 -11.721 3.806 1.00 81.44 101 HIS A CA 1
ATOM 783 C C . HIS A 1 101 ? 13.662 -11.501 4.665 1.00 81.44 101 HIS A C 1
ATOM 785 O O . HIS A 1 101 ? 13.106 -12.455 5.209 1.00 81.44 101 HIS A O 1
ATOM 791 N N . GLU A 1 102 ? 13.203 -10.255 4.812 1.00 84.81 102 GLU A N 1
ATOM 792 C CA . GLU A 1 102 ? 12.017 -9.943 5.597 1.00 84.81 102 GLU A CA 1
ATOM 793 C C . GLU A 1 102 ? 10.740 -10.223 4.800 1.00 84.81 102 GLU A C 1
ATOM 795 O O . GLU A 1 102 ? 10.399 -9.524 3.844 1.00 84.81 102 GLU A O 1
ATOM 800 N N . HIS A 1 103 ? 9.984 -11.221 5.257 1.00 83.12 103 HIS A N 1
ATOM 801 C CA . HIS A 1 103 ? 8.753 -11.672 4.607 1.00 83.12 103 HIS A CA 1
ATOM 802 C C . HIS A 1 103 ? 7.719 -10.554 4.420 1.00 83.12 103 HIS A C 1
ATOM 804 O O . HIS A 1 103 ? 7.078 -10.470 3.380 1.00 83.12 103 HIS A O 1
ATOM 810 N N . LYS A 1 104 ? 7.566 -9.668 5.409 1.00 82.12 104 LYS A N 1
ATOM 811 C CA . LYS A 1 104 ? 6.573 -8.584 5.359 1.00 82.12 104 LYS A CA 1
ATOM 812 C C . LYS A 1 104 ? 6.904 -7.538 4.304 1.00 82.12 104 LYS A C 1
ATOM 814 O O . LYS A 1 104 ? 6.010 -7.068 3.606 1.00 82.12 104 LYS A O 1
ATOM 819 N N . LEU A 1 105 ? 8.185 -7.194 4.181 1.00 83.25 105 LEU A N 1
ATOM 820 C CA . LEU A 1 105 ? 8.647 -6.278 3.148 1.00 83.25 105 LEU A CA 1
ATOM 821 C C . LEU A 1 105 ? 8.460 -6.903 1.760 1.00 83.25 105 LEU A C 1
ATOM 823 O O . LEU A 1 105 ? 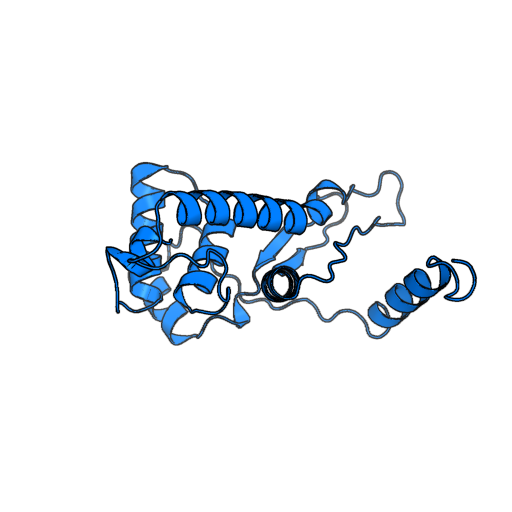8.019 -6.220 0.841 1.00 83.25 105 LEU A O 1
ATOM 827 N N . ALA A 1 106 ? 8.711 -8.210 1.629 1.00 82.88 106 ALA A N 1
ATOM 828 C CA . ALA A 1 106 ? 8.457 -8.949 0.395 1.00 82.88 106 ALA A CA 1
ATOM 829 C C . ALA A 1 106 ? 6.959 -9.004 0.029 1.00 82.88 106 ALA A C 1
ATOM 831 O O . ALA A 1 106 ? 6.614 -8.781 -1.128 1.00 82.88 106 ALA A O 1
ATOM 832 N N . GLU A 1 107 ? 6.060 -9.245 0.989 1.00 82.88 107 GLU A N 1
ATOM 833 C CA . GLU A 1 107 ? 4.603 -9.195 0.771 1.00 82.88 107 GLU A CA 1
ATOM 834 C C . GLU A 1 107 ? 4.144 -7.813 0.296 1.00 82.88 107 GLU A C 1
ATOM 836 O O . GLU A 1 107 ? 3.362 -7.705 -0.647 1.00 82.88 107 GLU A O 1
ATOM 841 N N . LEU A 1 108 ? 4.651 -6.746 0.919 1.00 84.00 108 LEU A N 1
ATOM 842 C CA . LEU A 1 108 ? 4.329 -5.381 0.518 1.00 84.00 108 LEU A CA 1
ATOM 843 C C . LEU A 1 108 ? 4.864 -5.061 -0.884 1.00 84.00 108 LEU A C 1
ATOM 845 O O . LEU A 1 108 ? 4.149 -4.459 -1.684 1.00 84.00 108 LEU A O 1
ATOM 849 N N . ALA A 1 109 ? 6.083 -5.506 -1.202 1.00 83.31 109 ALA A N 1
ATOM 850 C CA . ALA A 1 109 ? 6.690 -5.335 -2.520 1.00 83.31 109 ALA A CA 1
ATOM 851 C C . ALA A 1 109 ? 5.858 -5.985 -3.635 1.00 83.31 109 ALA A C 1
ATOM 853 O O . ALA A 1 109 ? 5.789 -5.444 -4.732 1.00 83.31 109 ALA A O 1
ATOM 854 N N . GLN A 1 110 ? 5.174 -7.101 -3.360 1.00 81.81 110 GLN A N 1
ATOM 855 C CA . GLN A 1 110 ? 4.292 -7.750 -4.338 1.00 81.81 110 GLN A CA 1
ATOM 856 C C . GLN A 1 110 ? 3.078 -6.899 -4.716 1.00 81.81 110 GLN A C 1
ATOM 858 O O . GLN A 1 110 ? 2.423 -7.198 -5.712 1.00 81.81 110 GLN A O 1
ATOM 863 N N . LEU A 1 111 ? 2.714 -5.887 -3.926 1.00 82.25 111 LEU A N 1
ATOM 864 C CA . LEU A 1 111 ? 1.654 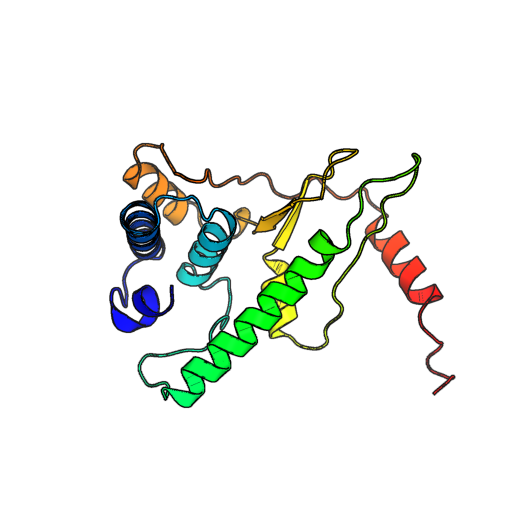-4.954 -4.302 1.00 82.25 111 LEU A CA 1
ATOM 865 C C . LEU A 1 111 ? 2.139 -3.887 -5.281 1.00 82.25 111 LEU A C 1
ATOM 867 O O . LEU A 1 111 ? 1.303 -3.167 -5.806 1.00 82.25 111 LEU A O 1
ATOM 871 N N . MET A 1 112 ? 3.447 -3.750 -5.497 1.00 79.12 112 MET A N 1
ATOM 872 C CA . MET A 1 112 ? 4.031 -2.702 -6.324 1.00 79.12 112 MET A CA 1
ATOM 873 C C . MET A 1 112 ? 4.426 -3.252 -7.697 1.00 79.12 112 MET A C 1
ATOM 875 O O . MET A 1 112 ? 5.028 -4.317 -7.804 1.00 79.12 112 MET A O 1
ATOM 879 N N . GLU A 1 113 ? 4.130 -2.492 -8.745 1.00 72.38 113 GLU A N 1
ATOM 880 C CA . GLU A 1 113 ? 4.497 -2.788 -10.128 1.00 72.38 113 GLU A CA 1
ATOM 881 C C . GLU A 1 113 ? 5.132 -1.562 -10.795 1.00 72.38 113 GLU A C 1
ATOM 883 O O . GLU A 1 113 ? 4.733 -0.415 -10.571 1.00 72.38 113 GLU A O 1
ATOM 888 N N . ILE A 1 114 ? 6.126 -1.801 -11.656 1.00 66.94 114 ILE A N 1
ATOM 889 C CA . ILE A 1 114 ? 6.656 -0.770 -12.554 1.00 66.94 114 ILE A CA 1
ATOM 890 C C . ILE A 1 114 ? 5.656 -0.632 -13.701 1.00 66.94 114 ILE A C 1
ATOM 892 O O . ILE A 1 114 ? 5.607 -1.478 -14.591 1.00 66.94 114 ILE A O 1
ATOM 896 N N . HIS A 1 115 ? 4.844 0.422 -13.670 1.00 60.41 115 HIS A N 1
ATOM 897 C CA . HIS A 1 115 ? 3.726 0.559 -14.603 1.00 60.41 115 HIS A CA 1
ATOM 898 C C . HIS A 1 115 ? 4.169 1.135 -15.957 1.00 60.41 115 HIS A C 1
ATOM 900 O O . HIS A 1 115 ? 3.566 0.823 -16.987 1.00 60.41 115 HIS A O 1
ATOM 906 N N . THR A 1 116 ? 5.243 1.938 -15.985 1.00 55.78 116 THR A N 1
ATOM 907 C CA . THR A 1 116 ? 5.729 2.510 -17.244 1.00 55.78 116 THR A CA 1
ATOM 908 C C . THR A 1 116 ? 7.240 2.689 -17.304 1.00 55.78 116 THR A C 1
ATOM 910 O O . THR A 1 116 ? 7.855 3.247 -16.397 1.00 55.78 116 THR A O 1
ATOM 913 N N . LEU A 1 117 ? 7.812 2.271 -18.435 1.00 56.19 117 LEU A N 1
ATOM 914 C CA . LEU A 1 117 ? 9.181 2.548 -18.865 1.00 56.19 117 LEU A CA 1
ATOM 915 C C . LEU A 1 117 ? 9.109 3.424 -20.125 1.00 56.19 117 LEU A C 1
ATOM 917 O O . LEU A 1 117 ? 9.195 2.905 -21.237 1.00 56.19 117 LEU A O 1
ATOM 921 N N . PHE A 1 118 ? 8.895 4.739 -19.992 1.00 53.84 118 PHE A N 1
ATOM 922 C CA . PHE A 1 118 ? 9.086 5.613 -21.155 1.00 53.84 118 PHE A CA 1
ATOM 923 C C . PHE A 1 118 ? 10.578 5.932 -21.318 1.00 53.84 118 PHE A C 1
ATOM 925 O O . PHE A 1 118 ? 11.255 6.217 -20.321 1.00 53.84 118 PHE A O 1
ATOM 932 N N . PRO A 1 119 ? 11.101 5.933 -22.559 1.00 50.00 119 PRO A N 1
ATOM 933 C CA . PRO A 1 119 ? 12.428 6.462 -22.838 1.00 50.00 119 PRO A CA 1
ATOM 934 C C . PRO A 1 119 ? 12.556 7.881 -22.270 1.00 50.00 119 PRO A C 1
ATOM 936 O O . PRO A 1 119 ? 11.669 8.711 -22.464 1.00 50.00 119 PRO A O 1
ATOM 939 N N . SER A 1 120 ? 13.654 8.150 -21.562 1.00 51.66 120 SER A N 1
ATOM 940 C CA . SER A 1 120 ? 13.987 9.473 -21.004 1.00 51.66 120 SER A CA 1
ATOM 941 C C . SER A 1 120 ? 13.133 9.963 -19.821 1.00 51.66 120 SER A C 1
ATOM 943 O O . SER A 1 120 ? 13.278 11.117 -19.424 1.00 51.66 120 SER A O 1
ATOM 945 N N . THR A 1 121 ? 12.297 9.115 -19.209 1.00 55.81 121 THR A N 1
ATOM 946 C CA . THR A 1 121 ? 11.567 9.457 -17.968 1.00 55.81 121 THR A CA 1
ATOM 947 C C . THR A 1 121 ? 11.936 8.529 -16.818 1.00 55.81 121 THR A C 1
ATOM 949 O O . THR A 1 121 ? 12.212 7.351 -17.045 1.00 55.81 121 THR A O 1
ATOM 952 N N . THR A 1 122 ? 11.881 9.034 -15.584 1.00 59.19 122 THR A N 1
ATOM 953 C CA . THR A 1 122 ? 11.971 8.191 -14.387 1.00 59.19 122 THR A CA 1
ATOM 954 C C . THR A 1 122 ? 10.807 7.194 -14.381 1.00 59.19 122 THR A C 1
ATOM 956 O O . THR A 1 122 ? 9.653 7.623 -14.473 1.00 59.19 122 THR A O 1
ATOM 959 N N . PRO A 1 123 ? 11.072 5.881 -14.279 1.00 61.31 123 PRO A N 1
ATOM 960 C CA . PRO A 1 123 ? 10.023 4.879 -14.194 1.00 61.31 123 PRO A CA 1
ATOM 961 C C . PRO A 1 123 ? 9.122 5.137 -12.994 1.00 61.31 123 PRO A C 1
ATOM 963 O O . PRO A 1 123 ? 9.587 5.481 -11.907 1.00 61.31 123 PRO A O 1
ATOM 966 N N . ILE A 1 124 ? 7.822 4.956 -13.198 1.00 67.06 124 ILE A N 1
ATOM 967 C CA . ILE A 1 124 ? 6.825 5.181 -12.157 1.00 67.06 124 ILE A CA 1
ATOM 968 C C . ILE A 1 124 ? 6.437 3.825 -11.582 1.00 67.06 124 ILE A C 1
ATOM 970 O O . ILE A 1 124 ? 5.871 2.986 -12.286 1.00 67.06 124 ILE A O 1
ATOM 974 N N . VAL A 1 125 ? 6.706 3.627 -10.292 1.00 71.25 125 VAL A N 1
ATOM 975 C CA . VAL A 1 125 ? 6.126 2.502 -9.555 1.00 71.25 125 VAL A CA 1
ATOM 976 C C . VAL A 1 125 ? 4.738 2.901 -9.067 1.00 71.25 125 VAL A C 1
ATOM 978 O O . VAL A 1 125 ? 4.538 3.981 -8.494 1.00 71.25 125 VAL A O 1
ATOM 981 N N . GLN A 1 126 ? 3.776 2.026 -9.324 1.00 76.62 126 GLN A N 1
ATOM 982 C CA . GLN A 1 126 ? 2.393 2.132 -8.874 1.00 76.62 126 GLN A CA 1
ATOM 983 C C . GLN A 1 126 ? 2.008 0.856 -8.132 1.00 76.62 126 GLN A C 1
ATOM 985 O O . GLN A 1 126 ? 2.752 -0.123 -8.159 1.00 76.62 126 GLN A O 1
ATOM 990 N N . TYR A 1 127 ? 0.869 0.865 -7.446 1.00 81.75 127 TYR A N 1
ATOM 991 C CA . TYR A 1 127 ? 0.342 -0.371 -6.880 1.00 81.75 127 TYR A CA 1
ATOM 992 C C . TYR A 1 127 ? -0.534 -1.120 -7.889 1.00 81.75 127 TYR A C 1
ATOM 994 O O . TYR A 1 127 ? -1.262 -0.501 -8.667 1.00 81.75 127 TYR A O 1
ATOM 1002 N N . ASP A 1 128 ? -0.478 -2.448 -7.846 1.00 83.38 128 ASP A N 1
ATOM 1003 C CA . ASP A 1 128 ? -1.314 -3.342 -8.640 1.00 83.38 128 ASP A CA 1
ATOM 1004 C C . ASP A 1 128 ? -2.760 -3.329 -8.130 1.00 83.38 128 ASP A C 1
ATOM 1006 O O . ASP A 1 128 ? -3.175 -4.103 -7.260 1.00 83.38 128 ASP A O 1
ATOM 1010 N N . MET A 1 129 ? -3.559 -2.455 -8.733 1.00 84.12 129 MET A N 1
ATOM 1011 C CA . MET A 1 129 ? -4.964 -2.285 -8.384 1.00 84.12 129 MET A CA 1
ATOM 1012 C C . MET A 1 129 ? -5.855 -3.447 -8.843 1.00 84.12 129 MET A C 1
ATOM 1014 O O . MET A 1 129 ? -7.032 -3.463 -8.474 1.00 84.12 129 MET A O 1
ATOM 1018 N N . THR A 1 130 ? -5.344 -4.423 -9.609 1.00 82.31 130 THR A N 1
ATOM 1019 C CA . THR A 1 130 ? -6.115 -5.624 -9.990 1.00 82.31 130 THR A CA 1
ATOM 1020 C C . THR A 1 130 ? -6.419 -6.509 -8.787 1.00 82.31 130 THR A C 1
ATOM 1022 O O . THR A 1 130 ? -7.415 -7.231 -8.779 1.00 82.31 130 THR A O 1
ATOM 1025 N N . LYS A 1 131 ? -5.616 -6.397 -7.724 1.00 82.94 131 LYS A N 1
ATOM 1026 C CA . LYS A 1 131 ? -5.861 -7.116 -6.476 1.00 82.94 131 LYS A CA 1
ATOM 1027 C C . LYS A 1 131 ? -7.116 -6.593 -5.776 1.00 82.94 131 LYS A C 1
ATOM 1029 O O . LYS A 1 131 ? -7.803 -7.373 -5.125 1.00 82.94 131 LYS A O 1
ATOM 1034 N N . VAL A 1 132 ? -7.484 -5.319 -5.922 1.00 86.50 132 VAL A N 1
ATOM 1035 C CA . VAL A 1 132 ? -8.667 -4.754 -5.253 1.00 86.50 132 VAL A CA 1
ATOM 1036 C C . VAL A 1 132 ? -9.957 -5.204 -5.946 1.00 86.50 132 VAL A C 1
ATOM 1038 O O . VAL A 1 132 ? -10.117 -5.017 -7.151 1.00 86.50 132 VAL A O 1
ATOM 1041 N N . ARG A 1 133 ? -10.907 -5.737 -5.165 1.00 88.88 133 ARG A N 1
ATOM 1042 C CA . ARG A 1 133 ? -12.194 -6.252 -5.662 1.00 88.88 133 ARG A CA 1
ATOM 1043 C C . ARG A 1 133 ? -13.029 -5.197 -6.399 1.00 88.88 133 ARG A C 1
ATOM 1045 O O . ARG A 1 133 ? -13.088 -4.042 -5.985 1.00 88.88 133 ARG A O 1
ATOM 1052 N N . ASP A 1 134 ? -13.734 -5.637 -7.435 1.00 86.81 134 ASP A N 1
ATOM 1053 C CA . ASP A 1 134 ? -14.546 -4.804 -8.337 1.00 86.81 134 ASP A CA 1
ATOM 1054 C C . ASP A 1 134 ? -15.651 -4.043 -7.610 1.00 86.81 134 ASP A C 1
ATOM 1056 O O . ASP A 1 134 ? -15.779 -2.836 -7.784 1.00 86.81 134 ASP A O 1
ATOM 1060 N N . ASP A 1 135 ? -16.364 -4.711 -6.705 1.00 89.88 135 ASP A N 1
ATOM 1061 C CA . ASP A 1 135 ? -17.456 -4.108 -5.939 1.00 89.88 135 ASP A CA 1
ATOM 1062 C C . ASP A 1 135 ? -16.992 -2.931 -5.066 1.00 89.88 135 ASP A C 1
ATOM 1064 O O . ASP A 1 135 ? -17.710 -1.942 -4.899 1.00 89.88 135 ASP A O 1
ATOM 1068 N N . VAL A 1 136 ? -15.761 -3.001 -4.550 1.00 90.12 136 VAL A N 1
ATOM 1069 C CA . VAL A 1 136 ? -15.140 -1.901 -3.801 1.00 90.12 136 VAL A CA 1
ATOM 1070 C C . VAL A 1 136 ? -14.858 -0.722 -4.733 1.00 90.12 136 VAL A C 1
ATOM 1072 O O . VAL A 1 136 ? -15.160 0.419 -4.384 1.00 90.12 136 VAL A O 1
ATOM 1075 N N . ILE A 1 137 ? -14.312 -0.985 -5.923 1.00 86.69 137 ILE A N 1
ATOM 1076 C CA . ILE A 1 137 ? -13.993 0.049 -6.917 1.00 86.69 137 ILE A CA 1
ATOM 1077 C C . ILE A 1 137 ? -15.254 0.739 -7.431 1.00 86.69 137 ILE A C 1
ATOM 1079 O O . ILE A 1 137 ? -15.283 1.967 -7.511 1.00 86.69 137 ILE A O 1
ATOM 1083 N N . ASP A 1 138 ? -16.295 -0.023 -7.746 1.00 87.56 138 ASP A N 1
ATOM 1084 C CA . ASP A 1 138 ? -17.546 0.517 -8.275 1.00 87.56 138 ASP A CA 1
ATOM 1085 C C . ASP A 1 138 ? -18.249 1.399 -7.240 1.00 87.56 138 ASP A C 1
ATOM 1087 O O . ASP A 1 138 ? -18.687 2.505 -7.559 1.00 87.56 138 ASP A O 1
ATOM 1091 N N . THR A 1 139 ? -18.253 0.975 -5.972 1.00 90.75 139 THR A N 1
ATOM 1092 C CA . THR A 1 139 ? -18.767 1.789 -4.860 1.00 90.75 139 THR A CA 1
ATOM 1093 C C . THR A 1 139 ? -18.026 3.125 -4.756 1.00 90.75 139 THR A C 1
ATOM 1095 O O . THR A 1 139 ? -18.654 4.173 -4.619 1.00 90.75 139 THR A O 1
ATOM 1098 N N . ILE A 1 140 ? -16.694 3.111 -4.870 1.00 89.00 140 ILE A N 1
ATOM 1099 C CA . ILE A 1 140 ? -15.875 4.331 -4.834 1.00 89.00 140 ILE A CA 1
ATOM 1100 C C . ILE A 1 140 ? -16.181 5.228 -6.039 1.00 89.00 140 ILE A C 1
ATOM 1102 O O . ILE A 1 140 ? -16.378 6.427 -5.868 1.00 89.00 140 ILE A O 1
ATOM 1106 N N . ARG A 1 141 ? -16.244 4.673 -7.255 1.00 85.12 141 ARG A N 1
ATOM 1107 C CA . ARG A 1 141 ? -16.529 5.447 -8.477 1.00 85.12 141 ARG A CA 1
ATOM 1108 C C . ARG A 1 141 ? -17.881 6.147 -8.409 1.00 85.12 141 ARG A C 1
ATOM 1110 O O . ARG A 1 141 ? -17.959 7.322 -8.761 1.00 85.12 141 ARG A O 1
ATOM 1117 N N . ASN A 1 142 ? -18.898 5.444 -7.915 1.00 86.50 142 ASN A N 1
ATOM 1118 C CA . ASN A 1 142 ? -20.239 5.989 -7.727 1.00 86.50 142 ASN A CA 1
ATOM 1119 C C . ASN A 1 142 ? -20.262 7.114 -6.682 1.00 86.50 142 ASN A C 1
ATOM 1121 O O . ASN A 1 142 ? -21.014 8.064 -6.834 1.00 86.50 142 ASN A O 1
ATOM 1125 N N . ALA A 1 143 ? -19.422 7.042 -5.645 1.00 86.06 143 ALA A N 1
ATOM 1126 C CA . ALA A 1 143 ? -19.359 8.071 -4.606 1.00 86.06 143 ALA A CA 1
ATOM 1127 C C . ALA A 1 143 ? -18.692 9.385 -5.056 1.00 86.06 143 ALA A C 1
ATOM 1129 O O . ALA A 1 143 ? -18.886 10.413 -4.412 1.00 86.06 143 ALA A O 1
ATOM 1130 N N . PHE A 1 144 ? -17.896 9.357 -6.128 1.00 80.19 144 PHE A N 1
ATOM 1131 C CA . PHE A 1 144 ? -17.198 10.529 -6.670 1.00 80.19 144 PHE A CA 1
ATOM 1132 C C . PHE A 1 144 ? -17.752 10.982 -8.030 1.00 80.19 144 PHE A C 1
ATOM 1134 O O . PHE A 1 144 ? -17.080 11.746 -8.719 1.00 80.19 144 PHE A O 1
ATOM 1141 N N . ASP A 1 145 ? -18.922 10.489 -8.455 1.00 70.81 145 ASP A N 1
ATOM 1142 C CA . ASP A 1 145 ? -19.514 10.767 -9.776 1.00 70.81 145 ASP A CA 1
ATOM 1143 C C . ASP A 1 145 ? -18.521 10.559 -10.943 1.00 70.81 145 ASP A C 1
ATOM 1145 O O . ASP A 1 145 ? -18.499 11.292 -11.932 1.00 70.81 145 ASP A O 1
ATOM 1149 N N . GLY A 1 146 ? -17.618 9.579 -10.810 1.00 61.75 146 GLY A N 1
ATOM 1150 C CA . GLY A 1 146 ? -16.541 9.331 -11.775 1.00 61.75 146 GLY A CA 1
ATOM 1151 C C . GLY A 1 146 ? -15.396 10.361 -11.780 1.00 61.75 146 GLY A C 1
ATOM 1152 O O . GLY A 1 146 ? -14.387 10.130 -12.447 1.00 61.75 146 GLY A O 1
ATOM 1153 N N . GLN A 1 147 ? -15.480 11.447 -11.008 1.00 59.12 147 GLN A N 1
ATOM 1154 C CA . GLN A 1 147 ? -14.436 12.466 -10.851 1.00 59.12 147 GLN A CA 1
ATOM 1155 C C . GLN A 1 147 ? -13.506 12.148 -9.675 1.00 59.12 147 GLN A C 1
ATOM 1157 O O . GLN A 1 147 ? -13.399 12.884 -8.695 1.00 59.12 147 GLN A O 1
ATOM 1162 N N . MET A 1 148 ? -12.802 11.021 -9.760 1.00 60.69 148 MET A N 1
ATOM 1163 C CA . MET A 1 148 ? -11.771 10.703 -8.774 1.00 60.69 148 MET A CA 1
ATOM 1164 C C . MET A 1 148 ? -10.524 11.576 -8.973 1.00 60.69 148 MET A C 1
ATOM 1166 O O . MET A 1 148 ? -9.999 11.683 -10.078 1.00 60.69 148 MET A O 1
ATOM 1170 N N . VAL A 1 149 ? -9.978 12.099 -7.868 1.00 51.41 149 VAL A N 1
ATOM 1171 C CA . VAL A 1 149 ? -8.708 12.860 -7.814 1.00 51.41 149 VAL A CA 1
ATOM 1172 C C . VAL A 1 149 ? -7.503 12.022 -8.283 1.00 51.41 149 VAL A C 1
ATOM 1174 O O . VAL A 1 149 ? -6.449 12.544 -8.651 1.00 51.41 149 VAL A O 1
ATOM 1177 N N . SER A 1 150 ? -7.634 10.695 -8.283 1.00 56.75 150 SER A N 1
ATOM 1178 C CA . SER A 1 150 ? -6.682 9.769 -8.895 1.00 56.75 150 SER A CA 1
ATOM 1179 C C . SER A 1 150 ? -7.444 8.604 -9.518 1.00 56.75 150 SER A C 1
ATOM 1181 O O . SER A 1 150 ? -8.036 7.815 -8.775 1.00 56.75 150 SER A O 1
ATOM 1183 N N . PRO A 1 151 ? -7.474 8.480 -10.855 1.00 60.19 151 PRO A N 1
ATOM 1184 C CA . PRO A 1 151 ? -8.131 7.356 -11.499 1.00 60.19 151 PRO A CA 1
ATOM 1185 C C . PRO A 1 151 ? -7.433 6.053 -11.101 1.00 60.19 151 PRO A C 1
ATOM 1187 O O . PRO A 1 151 ? -6.209 5.929 -11.167 1.00 60.19 151 PRO A O 1
ATOM 1190 N N . ILE A 1 152 ? -8.223 5.069 -10.680 1.00 62.03 152 ILE A N 1
ATOM 1191 C CA . ILE A 1 152 ? -7.729 3.724 -10.387 1.00 62.03 152 ILE A CA 1
ATOM 1192 C C . ILE A 1 152 ? -7.517 3.015 -11.730 1.00 62.03 152 ILE A C 1
ATOM 1194 O O . ILE A 1 152 ? -8.470 2.502 -12.323 1.00 62.03 152 ILE A O 1
ATOM 1198 N N . SER A 1 153 ? -6.277 3.036 -12.226 1.00 61.47 153 SER A N 1
ATOM 1199 C CA . SER A 1 153 ? -5.866 2.259 -13.399 1.00 61.47 153 SER A CA 1
ATOM 1200 C C . SER A 1 153 ? -5.796 0.780 -13.035 1.00 61.47 153 SER A C 1
ATOM 1202 O O . SER A 1 153 ? -5.197 0.416 -12.028 1.00 61.47 153 SER A O 1
ATOM 1204 N N . ARG A 1 154 ? -6.417 -0.063 -13.862 1.00 60.25 154 ARG A N 1
ATOM 1205 C CA . ARG A 1 154 ? -6.376 -1.530 -13.760 1.00 60.25 154 ARG A CA 1
ATOM 1206 C C . ARG A 1 154 ? -5.588 -2.181 -14.887 1.00 60.25 154 ARG A C 1
ATOM 1208 O O . ARG A 1 154 ? -5.713 -3.385 -15.095 1.00 60.25 154 ARG A O 1
ATOM 1215 N N . GLN A 1 155 ? -4.834 -1.404 -15.660 1.00 56.78 155 GLN A N 1
ATOM 1216 C CA . GLN A 1 155 ? -3.911 -2.014 -16.605 1.00 56.78 155 GLN A CA 1
ATOM 1217 C C . GLN A 1 155 ? -2.865 -2.773 -15.790 1.00 56.78 155 GLN A C 1
ATOM 1219 O O . GLN A 1 155 ? -1.971 -2.167 -15.216 1.00 56.78 155 GLN A O 1
ATOM 1224 N N . GLY A 1 156 ? -3.034 -4.094 -15.695 1.00 51.47 156 GLY A N 1
ATOM 1225 C CA . GLY A 1 156 ? -1.997 -4.967 -15.166 1.00 51.47 156 GLY A CA 1
ATOM 1226 C C . GLY A 1 156 ? -0.735 -4.827 -16.008 1.00 51.47 156 GLY A C 1
ATOM 1227 O O . GLY A 1 156 ? -0.803 -4.389 -17.165 1.00 51.47 156 GLY A O 1
ATOM 1228 N N . SER A 1 157 ? 0.406 -5.175 -15.415 1.00 47.69 157 SER A N 1
ATOM 1229 C CA . SER A 1 157 ? 1.700 -5.123 -16.090 1.00 47.69 157 SER A CA 1
ATOM 1230 C C . SER A 1 157 ? 1.631 -5.627 -17.538 1.00 47.69 157 SER A C 1
ATOM 1232 O O . SER A 1 157 ? 1.043 -6.668 -17.851 1.00 47.69 157 SER A O 1
ATOM 1234 N N . ALA A 1 158 ? 2.247 -4.869 -18.454 1.00 51.56 158 ALA A N 1
ATOM 1235 C CA . ALA A 1 158 ? 2.531 -5.382 -19.786 1.00 51.56 158 ALA A CA 1
ATOM 1236 C C . ALA A 1 158 ? 3.288 -6.706 -19.619 1.00 51.56 158 ALA A C 1
ATOM 1238 O O . ALA A 1 158 ? 4.228 -6.773 -18.823 1.00 51.56 158 ALA A O 1
ATOM 1239 N N . SER A 1 159 ? 2.871 -7.756 -20.333 1.00 45.34 159 SER A N 1
ATOM 1240 C CA . SER A 1 159 ? 3.496 -9.073 -20.217 1.00 45.34 159 SER A CA 1
ATOM 1241 C C . SER A 1 159 ? 5.006 -8.932 -20.398 1.00 45.34 159 SER A C 1
ATOM 1243 O O . SER A 1 159 ? 5.465 -8.551 -21.479 1.00 45.34 159 SER A O 1
ATOM 1245 N N . ILE A 1 160 ? 5.775 -9.214 -19.344 1.00 52.88 160 ILE A N 1
ATOM 1246 C CA . ILE A 1 160 ? 7.233 -9.234 -19.435 1.00 52.88 160 ILE A CA 1
ATOM 1247 C C . ILE A 1 160 ? 7.589 -10.273 -20.509 1.00 52.88 160 ILE A C 1
ATOM 1249 O O . ILE A 1 160 ? 7.130 -11.413 -20.394 1.00 52.88 160 ILE A O 1
ATOM 1253 N N . PRO A 1 161 ? 8.366 -9.913 -21.550 1.00 48.84 161 PRO A N 1
ATOM 1254 C CA . PRO A 1 161 ? 8.746 -10.857 -22.589 1.00 48.84 161 PRO A CA 1
ATOM 1255 C C . PRO A 1 161 ? 9.366 -12.105 -21.967 1.00 48.84 161 PRO A C 1
ATOM 1257 O O . PRO A 1 161 ? 10.240 -12.011 -21.095 1.00 48.84 161 PRO A O 1
ATOM 1260 N N . THR A 1 162 ? 8.896 -13.273 -22.399 1.00 45.72 162 THR A N 1
ATOM 1261 C CA . THR A 1 162 ? 9.385 -14.569 -21.931 1.00 45.72 162 THR A CA 1
ATOM 1262 C C . THR A 1 162 ? 10.916 -14.593 -21.998 1.00 45.72 162 THR A C 1
ATOM 1264 O O . THR A 1 162 ? 11.492 -14.305 -23.045 1.00 45.72 162 THR A O 1
ATOM 1267 N N . GLY A 1 163 ? 11.577 -14.891 -20.876 1.00 51.41 163 GLY A N 1
ATOM 1268 C CA . GLY A 1 163 ? 13.040 -14.966 -20.778 1.00 51.41 163 GLY A CA 1
ATOM 1269 C C . GLY A 1 163 ? 13.744 -13.752 -20.158 1.00 51.41 163 GLY A C 1
ATOM 1270 O O . GLY A 1 163 ? 14.890 -13.897 -19.742 1.00 51.41 163 GLY A O 1
ATOM 1271 N N . LEU A 1 164 ? 13.099 -12.584 -19.994 1.00 56.50 164 LEU A N 1
ATOM 1272 C CA . LEU A 1 164 ? 13.746 -11.451 -19.301 1.00 56.50 164 LEU A CA 1
ATOM 1273 C C . LEU A 1 164 ? 13.993 -11.765 -17.818 1.00 56.50 164 LEU A C 1
ATOM 1275 O O . LEU A 1 164 ? 15.053 -11.454 -17.278 1.00 56.50 164 LEU A O 1
ATOM 1279 N N . ARG A 1 165 ? 13.027 -12.428 -17.171 1.00 56.88 165 ARG A N 1
ATOM 1280 C CA . ARG A 1 165 ? 13.167 -12.913 -15.792 1.00 56.88 165 ARG A CA 1
ATOM 1281 C C . ARG A 1 165 ? 14.344 -13.881 -15.667 1.00 56.88 165 ARG A C 1
ATOM 1283 O O . ARG A 1 165 ? 15.165 -13.709 -14.774 1.00 56.88 165 ARG A O 1
ATOM 1290 N N . ASP A 1 166 ? 14.444 -14.841 -16.581 1.00 63.62 166 ASP A N 1
ATOM 1291 C CA . ASP A 1 166 ? 15.505 -15.852 -16.570 1.00 63.62 166 ASP A CA 1
ATOM 1292 C C . ASP A 1 166 ? 16.877 -15.226 -16.847 1.00 63.62 166 ASP A C 1
ATOM 1294 O O . ASP A 1 166 ? 17.851 -15.548 -16.170 1.00 63.62 166 ASP A O 1
ATOM 1298 N N . ALA A 1 167 ? 16.950 -14.262 -17.770 1.00 55.16 167 ALA A N 1
ATOM 1299 C CA . ALA A 1 167 ? 18.169 -13.516 -18.071 1.00 55.16 167 ALA A CA 1
ATOM 1300 C C . ALA A 1 167 ? 18.647 -12.665 -16.881 1.00 55.16 167 ALA A C 1
ATOM 1302 O O . ALA A 1 167 ? 19.846 -12.627 -16.586 1.00 55.16 167 ALA A O 1
ATOM 1303 N N . LEU A 1 168 ? 17.722 -12.012 -16.168 1.00 60.31 168 LEU A N 1
ATOM 1304 C CA . LEU A 1 168 ? 18.034 -11.256 -14.952 1.00 60.31 168 LEU A CA 1
ATOM 1305 C C . LEU A 1 168 ? 18.473 -12.182 -13.814 1.00 60.31 168 LEU A C 1
ATOM 1307 O O . LEU A 1 168 ? 19.496 -11.915 -13.188 1.00 60.31 168 LEU A O 1
ATOM 1311 N N . SER A 1 169 ? 17.761 -13.289 -13.581 1.00 63.44 169 SER A N 1
ATOM 1312 C CA . SER A 1 169 ? 18.140 -14.294 -12.581 1.00 63.44 169 SER A CA 1
ATOM 1313 C C . SER A 1 169 ? 19.512 -14.905 -12.870 1.00 63.44 169 SER A C 1
ATOM 1315 O O . SER A 1 169 ? 20.324 -15.023 -11.957 1.00 63.44 169 SER A O 1
ATOM 1317 N N . HIS A 1 170 ? 19.810 -15.232 -14.128 1.00 59.78 170 HIS A N 1
ATOM 1318 C CA . HIS A 1 170 ? 21.116 -15.748 -14.534 1.00 59.78 170 HIS A CA 1
ATOM 1319 C C . HIS A 1 170 ? 22.234 -14.722 -14.298 1.00 59.78 170 HIS A C 1
ATOM 1321 O O . HIS A 1 170 ? 23.273 -15.056 -13.735 1.00 59.78 170 HIS A O 1
ATOM 1327 N N . SER A 1 171 ? 22.006 -13.458 -14.666 1.00 56.88 171 SER A N 1
ATOM 1328 C CA . SER A 1 171 ? 22.983 -12.380 -14.454 1.00 56.88 171 SER A CA 1
ATOM 1329 C C . SER A 1 171 ? 23.255 -12.135 -12.966 1.00 56.88 171 SER A C 1
ATOM 1331 O O . SER A 1 171 ? 24.398 -11.924 -12.575 1.00 56.88 171 SER A O 1
ATOM 1333 N N . LEU A 1 172 ? 22.223 -12.228 -12.123 1.00 60.09 172 LEU A N 1
ATOM 1334 C CA . LEU A 1 172 ? 22.342 -12.157 -10.665 1.00 60.09 172 LEU A CA 1
ATOM 1335 C C . LEU A 1 172 ? 23.170 -13.315 -10.092 1.00 60.09 172 LEU A C 1
ATOM 1337 O O . LEU A 1 172 ? 24.048 -13.081 -9.267 1.00 60.09 172 LEU A O 1
ATOM 1341 N N . MET A 1 173 ? 22.933 -14.546 -10.553 1.00 69.06 173 MET A N 1
ATOM 1342 C CA . MET A 1 173 ? 23.676 -15.730 -10.098 1.00 69.06 173 MET A CA 1
ATOM 1343 C C . MET A 1 173 ? 25.157 -15.693 -10.492 1.00 69.06 173 MET A C 1
ATOM 1345 O O . MET A 1 173 ? 25.980 -16.244 -9.772 1.00 69.06 173 MET A O 1
ATOM 1349 N N . LEU A 1 174 ? 25.507 -15.030 -11.598 1.00 63.44 174 LEU A N 1
ATOM 1350 C CA . LEU A 1 174 ? 26.902 -14.825 -12.006 1.00 63.44 174 LEU A CA 1
ATOM 1351 C C . LEU A 1 174 ? 27.642 -13.776 -11.163 1.00 63.44 174 LEU A C 1
ATOM 1353 O O . LEU A 1 174 ? 28.868 -13.803 -11.102 1.00 63.44 174 LEU A O 1
ATOM 1357 N N . LEU A 1 175 ? 26.917 -12.828 -10.563 1.00 57.62 175 LEU A N 1
ATOM 1358 C CA . LEU A 1 175 ? 27.491 -11.719 -9.792 1.00 57.62 175 LEU A CA 1
ATOM 1359 C C . LEU A 1 175 ? 27.595 -12.017 -8.290 1.00 57.62 175 LEU A C 1
ATOM 1361 O O . LEU A 1 175 ? 28.322 -11.322 -7.581 1.00 57.62 175 LEU A O 1
ATOM 1365 N N . LEU A 1 176 ? 26.862 -13.017 -7.794 1.00 62.03 176 LEU A N 1
ATOM 1366 C CA . LEU A 1 176 ? 26.936 -13.448 -6.402 1.00 62.03 176 LEU A CA 1
ATOM 1367 C C . LEU A 1 176 ? 28.154 -14.364 -6.192 1.00 62.03 176 LEU A C 1
ATOM 1369 O O . LEU A 1 176 ? 28.404 -15.237 -7.023 1.00 62.03 176 LEU A O 1
ATOM 1373 N N . PRO A 1 177 ? 28.909 -14.203 -5.089 1.00 55.88 177 PRO A N 1
ATOM 1374 C CA . PRO A 1 177 ? 30.025 -15.087 -4.787 1.00 55.88 177 PRO A CA 1
ATOM 1375 C C . PRO A 1 177 ? 29.534 -16.523 -4.584 1.00 55.88 177 PRO A C 1
ATOM 1377 O O . PRO A 1 177 ? 28.473 -16.768 -4.001 1.00 55.88 177 PRO A O 1
ATOM 1380 N N . SER A 1 178 ? 30.320 -17.476 -5.079 1.00 62.53 178 SER A N 1
ATOM 1381 C CA . SER A 1 178 ? 30.086 -18.905 -4.906 1.00 62.53 178 SER A CA 1
ATOM 1382 C C . SER A 1 178 ? 29.950 -19.233 -3.420 1.00 62.53 178 SER A C 1
ATOM 1384 O O . SER A 1 178 ? 30.733 -18.761 -2.600 1.00 62.53 178 SER A O 1
ATOM 1386 N N . ALA A 1 179 ? 29.002 -20.103 -3.064 1.00 57.06 179 ALA A N 1
ATOM 1387 C CA . ALA A 1 179 ? 28.746 -20.531 -1.682 1.00 57.06 179 ALA A CA 1
ATOM 1388 C C . ALA A 1 179 ? 29.928 -21.264 -0.991 1.00 57.06 179 ALA A C 1
ATOM 1390 O O . ALA A 1 179 ? 29.747 -21.826 0.084 1.00 57.06 179 ALA A O 1
ATOM 1391 N N . GLY A 1 180 ? 31.115 -21.284 -1.606 1.00 55.34 180 GLY A N 1
ATOM 1392 C CA . GLY A 1 180 ? 32.366 -21.806 -1.057 1.00 55.34 180 GLY A CA 1
ATOM 1393 C C . GLY A 1 180 ? 33.417 -20.744 -0.709 1.00 55.34 180 GLY A C 1
ATOM 1394 O O . GLY A 1 180 ? 34.492 -21.133 -0.272 1.00 55.34 180 GLY A O 1
ATOM 1395 N N . ASP A 1 181 ? 33.129 -19.447 -0.884 1.00 51.12 181 ASP A N 1
ATOM 1396 C CA . ASP A 1 181 ? 34.089 -18.349 -0.653 1.00 51.12 181 ASP A CA 1
ATOM 1397 C C . ASP A 1 181 ? 33.775 -17.495 0.603 1.00 51.12 181 ASP A C 1
ATOM 1399 O O . ASP A 1 181 ? 34.126 -16.314 0.655 1.00 51.12 181 ASP A O 1
ATOM 1403 N N . ILE A 1 182 ? 33.118 -18.074 1.623 1.00 44.78 182 ILE A N 1
ATOM 1404 C CA . ILE A 1 182 ? 32.962 -17.481 2.973 1.00 44.78 182 ILE A CA 1
ATOM 1405 C C . ILE A 1 182 ? 33.629 -18.381 4.011 1.00 44.78 182 ILE A C 1
ATOM 1407 O O . ILE A 1 182 ? 33.307 -19.591 4.018 1.00 44.78 182 ILE A O 1
#

Sequence (182 aa):
MVLLREFEMRGASPAEQYIAYQQFISSTLNFSLARESQLALHYFSGQAGSLLGIKQNSSRKKAVRNISATAWDLLLLRTPELLLKPPVNGGHVEVAFVATHEHKLAELAQLMEIHTLFPSTTPIVQYDMTKVRDDVIDTIRNAFDGQMVSPISRQGSASIPTGLRDALSHSLMLLLPSAGDI

pLDDT: mean 76.4, std 14.42, range [44.78, 95.5]

Organism: NCBI:txid46257

Radius of gyration: 19.06 Å; chains: 1; bounding box: 54×42×49 Å